Protein AF-A0AAU5Z3B2-F1 (afdb_monomer)

Radius of gyration: 13.87 Å; Cα contacts (8 Å, |Δi|>4): 135; chains: 1; bounding box: 32×26×38 Å

Nearest PDB structures (foldseek):
  4b6w-assembly1_A  TM=3.711E-01  e=4.219E+00  Trypanosoma brucei brucei TREU927
  6u8q-assembly1_P  TM=3.345E-01  e=8.149E+00  Human immunodeficiency virus 1
  4oie-assembly1_A-2  TM=2.966E-01  e=6.262E+00  West Nile virus
  8jkh-assembly1_b  TM=2.560E-01  e=8.703E+00  Zika virus

Mean predicted aligned error: 5.3 Å

Secondary structure (DSSP, 8-state):
-----------HHHHHHHHHHHHHHHHHHHHHHHHTT-PPPEEE-TT--EEEEEEEEEESSSSEEEEETTEEEEETT-HHHHHHHTT-EE-

pLDDT: mean 86.43, std 10.8, range [45.97, 96.31]

Structure (mmCIF, N/CA/C/O backbone):
data_AF-A0AAU5Z3B2-F1
#
_entry.id   AF-A0AAU5Z3B2-F1
#
loop_
_atom_site.group_PDB
_atom_site.id
_atom_site.type_symbol
_atom_site.label_atom_id
_atom_site.label_alt_id
_atom_site.label_comp_id
_atom_site.label_asym_id
_atom_site.label_entity_id
_atom_site.label_seq_id
_atom_site.pdbx_PDB_ins_code
_atom_site.Cartn_x
_atom_site.Cartn_y
_atom_site.Cartn_z
_atom_site.occupancy
_atom_site.B_iso_or_equiv
_atom_site.auth_seq_id
_atom_site.auth_comp_id
_atom_site.auth_asym_id
_atom_site.auth_atom_id
_atom_site.pdbx_PDB_model_num
ATOM 1 N N . MET A 1 1 ? -15.845 5.854 -10.893 1.00 46.78 1 MET A N 1
ATOM 2 C CA . MET A 1 1 ? -14.855 5.242 -11.798 1.00 46.78 1 MET A CA 1
ATOM 3 C C . MET A 1 1 ? -13.801 6.313 -11.991 1.00 46.78 1 MET A C 1
ATOM 5 O O . MET A 1 1 ? -14.153 7.350 -12.525 1.00 46.78 1 MET A O 1
ATOM 9 N N . VAL A 1 2 ? -12.621 6.130 -11.399 1.00 45.97 2 VAL A N 1
ATOM 10 C CA . VAL A 1 2 ? -11.457 7.025 -11.547 1.00 45.97 2 VAL A CA 1
ATOM 11 C C . VAL A 1 2 ? -10.704 6.496 -12.762 1.00 45.97 2 VAL A C 1
ATOM 13 O O . VAL A 1 2 ? -10.420 5.297 -12.812 1.00 45.97 2 VAL A O 1
ATOM 16 N N . ALA A 1 3 ? -10.493 7.334 -13.768 1.00 54.00 3 ALA A N 1
ATOM 17 C CA . ALA A 1 3 ? -9.797 6.966 -14.995 1.00 54.00 3 ALA A CA 1
ATOM 18 C C . ALA A 1 3 ? -9.012 8.188 -15.476 1.00 54.00 3 ALA A C 1
ATOM 20 O O . ALA A 1 3 ? -9.544 9.030 -16.198 1.00 54.00 3 ALA A O 1
ATOM 21 N N . GLY A 1 4 ? -7.756 8.279 -15.046 1.00 49.72 4 GLY A N 1
ATOM 22 C CA . GLY A 1 4 ? -6.830 9.314 -15.481 1.00 49.72 4 GLY A CA 1
ATOM 23 C C . GLY A 1 4 ? -6.148 8.907 -16.784 1.00 49.72 4 GLY A C 1
ATOM 24 O O . GLY A 1 4 ? -5.612 7.807 -16.892 1.00 49.72 4 GLY A O 1
ATOM 25 N N . GLY A 1 5 ? -6.128 9.801 -17.774 1.00 59.38 5 GLY A N 1
ATOM 26 C CA . GLY A 1 5 ? -5.313 9.666 -18.992 1.00 59.38 5 GLY A CA 1
ATOM 27 C C . GLY A 1 5 ? -3.817 9.904 -18.747 1.00 59.38 5 GLY A C 1
ATOM 28 O O . GLY A 1 5 ? -3.139 10.445 -19.615 1.00 59.38 5 GLY A O 1
ATOM 29 N N . HIS A 1 6 ? -3.330 9.582 -17.548 1.00 68.31 6 HIS A N 1
ATOM 30 C CA . HIS A 1 6 ? -1.962 9.819 -17.112 1.00 68.31 6 HIS A CA 1
ATOM 31 C C . HIS A 1 6 ? -1.092 8.608 -17.451 1.00 68.31 6 HIS A C 1
ATOM 33 O O . HIS A 1 6 ? -1.422 7.466 -17.126 1.00 68.31 6 HIS A O 1
ATOM 39 N N . GLU A 1 7 ? 0.028 8.862 -18.119 1.00 73.94 7 GLU A N 1
ATOM 40 C CA . GLU A 1 7 ? 1.035 7.851 -18.416 1.00 73.94 7 GLU A CA 1
ATOM 41 C C . GLU A 1 7 ? 2.106 7.874 -17.322 1.00 73.94 7 GLU A C 1
ATOM 43 O O . GLU A 1 7 ? 2.695 8.916 -17.035 1.00 73.94 7 GLU A O 1
ATOM 48 N N . PHE A 1 8 ? 2.382 6.716 -16.721 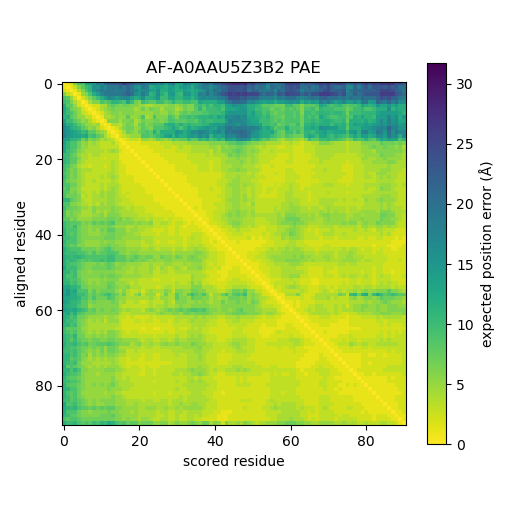1.00 74.62 8 PHE A N 1
ATOM 49 C CA . PHE A 1 8 ? 3.435 6.566 -15.717 1.00 74.62 8 PHE A CA 1
ATOM 50 C C . PHE A 1 8 ? 4.668 5.950 -16.387 1.00 74.62 8 PHE A C 1
ATOM 52 O O . PHE A 1 8 ? 4.664 4.745 -16.655 1.00 74.62 8 PHE A O 1
ATOM 59 N N . PRO A 1 9 ? 5.721 6.730 -16.697 1.00 70.69 9 PRO A N 1
ATOM 60 C CA . PRO A 1 9 ? 6.917 6.178 -17.316 1.00 70.69 9 PRO A CA 1
ATOM 61 C C . PRO A 1 9 ? 7.595 5.200 -16.350 1.00 70.69 9 PRO A C 1
ATOM 63 O O . PRO A 1 9 ? 8.018 5.570 -15.254 1.00 70.69 9 PRO A O 1
ATOM 66 N N . LEU A 1 10 ? 7.692 3.937 -16.763 1.00 74.31 10 LEU A N 1
ATOM 67 C CA . LEU A 1 10 ? 8.334 2.875 -15.995 1.00 74.31 10 LEU A CA 1
ATOM 68 C C . LEU A 1 10 ? 9.810 2.786 -16.394 1.00 74.31 10 LEU A C 1
ATOM 70 O O . LEU A 1 10 ? 10.132 2.337 -17.493 1.00 74.31 10 LEU A O 1
ATOM 74 N N . ASP A 1 11 ? 10.720 3.179 -15.503 1.00 72.50 11 ASP A N 1
ATOM 75 C CA . ASP A 1 11 ? 12.163 2.957 -15.686 1.00 72.50 11 ASP A CA 1
ATOM 76 C C . ASP A 1 11 ? 12.547 1.522 -15.293 1.00 72.50 11 ASP A C 1
ATOM 78 O O . ASP A 1 11 ? 13.209 1.257 -14.287 1.00 72.50 11 ASP A O 1
ATOM 82 N N . VAL A 1 12 ? 12.090 0.573 -16.110 1.00 76.19 12 VAL A N 1
ATOM 83 C CA . VAL A 1 12 ? 12.354 -0.862 -15.933 1.00 76.19 12 VAL A CA 1
ATOM 84 C C . VAL A 1 12 ? 13.828 -1.222 -16.142 1.00 76.19 12 VAL A C 1
ATOM 86 O O . VAL A 1 12 ? 14.289 -2.223 -15.600 1.00 76.19 12 VAL A O 1
ATOM 89 N N . GLY A 1 13 ? 14.570 -0.419 -16.912 1.00 71.81 13 GLY A N 1
ATOM 90 C CA . GLY A 1 13 ? 15.960 -0.699 -17.278 1.00 71.81 13 GLY A CA 1
ATOM 91 C C . GLY A 1 13 ? 16.955 -0.494 -16.135 1.00 71.81 13 GLY A C 1
ATOM 92 O O . GLY A 1 13 ? 17.898 -1.272 -16.016 1.00 71.81 13 GLY A O 1
ATOM 93 N N . HIS A 1 14 ? 16.742 0.518 -15.286 1.00 68.75 14 HIS A N 1
ATOM 94 C CA . HIS A 1 14 ? 17.675 0.842 -14.197 1.00 68.75 14 HIS A CA 1
ATOM 95 C C . HIS A 1 14 ? 17.210 0.353 -12.828 1.00 68.75 14 HIS A C 1
ATOM 97 O O . HIS A 1 14 ? 18.049 0.104 -11.963 1.00 68.75 14 HIS A O 1
ATOM 103 N N . ARG A 1 15 ? 15.894 0.247 -12.605 1.00 69.12 15 ARG A N 1
ATOM 104 C CA . ARG A 1 15 ? 15.331 -0.038 -11.276 1.00 69.12 15 ARG A CA 1
ATOM 105 C C . ARG A 1 15 ? 14.585 -1.365 -11.171 1.00 69.12 15 ARG A C 1
ATOM 107 O O . ARG A 1 15 ? 14.222 -1.746 -10.069 1.00 69.12 15 ARG A O 1
ATOM 114 N N . GLY A 1 16 ? 14.403 -2.081 -12.279 1.00 82.44 16 GLY A N 1
ATOM 115 C CA . GLY A 1 16 ? 13.664 -3.341 -12.299 1.00 82.44 16 GLY A CA 1
ATOM 116 C C . GLY A 1 16 ? 12.146 -3.151 -12.342 1.00 82.44 16 GLY A C 1
ATOM 117 O O . GLY A 1 16 ? 11.615 -2.049 -12.194 1.00 82.44 16 GLY A O 1
ATOM 118 N N . VAL A 1 17 ? 11.438 -4.250 -12.611 1.00 85.75 17 VAL A N 1
ATOM 119 C CA . VAL A 1 17 ? 9.981 -4.255 -12.829 1.00 85.75 17 VAL A CA 1
ATOM 120 C C . VAL A 1 17 ? 9.222 -3.887 -11.557 1.00 85.75 17 VAL A C 1
ATOM 122 O O . VAL A 1 17 ? 8.304 -3.077 -11.609 1.00 85.75 17 VAL A O 1
ATOM 125 N N . GLU A 1 18 ? 9.624 -4.431 -10.413 1.00 88.06 18 GLU A N 1
ATOM 126 C CA . GLU A 1 18 ? 8.892 -4.272 -9.154 1.00 88.06 18 GLU A CA 1
ATOM 127 C C . GLU A 1 18 ? 9.005 -2.855 -8.604 1.00 88.06 18 GLU A C 1
ATOM 129 O O . GLU A 1 18 ? 7.987 -2.248 -8.279 1.00 88.06 18 GLU A O 1
ATOM 134 N N . GLN A 1 19 ? 10.196 -2.257 -8.615 1.00 84.88 19 GLN A N 1
ATOM 135 C CA . GLN A 1 19 ? 10.345 -0.841 -8.285 1.00 84.88 19 GLN A CA 1
ATOM 136 C C . GLN A 1 19 ? 9.530 0.079 -9.212 1.00 84.88 19 GLN A C 1
ATOM 138 O O . GLN A 1 19 ? 9.007 1.102 -8.758 1.00 84.88 19 GLN A O 1
ATOM 143 N N . ALA A 1 20 ? 9.398 -0.265 -10.497 1.00 85.56 20 ALA A N 1
ATOM 144 C CA . ALA A 1 20 ? 8.560 0.489 -11.423 1.00 85.56 20 ALA A CA 1
ATOM 145 C C . ALA A 1 20 ? 7.061 0.307 -11.114 1.00 85.56 20 ALA A C 1
ATOM 147 O O . ALA A 1 20 ? 6.312 1.285 -11.099 1.00 85.56 20 ALA A O 1
ATOM 148 N N . CYS A 1 21 ? 6.626 -0.913 -10.791 1.00 85.25 21 CYS A N 1
ATOM 149 C CA . CYS A 1 21 ? 5.265 -1.194 -10.332 1.00 85.25 21 CYS A CA 1
ATOM 150 C C . CYS A 1 21 ? 4.937 -0.475 -9.015 1.00 85.25 21 CYS A C 1
ATOM 152 O O . CYS A 1 21 ? 3.852 0.091 -8.891 1.00 85.25 21 CYS A O 1
ATOM 154 N N . ALA A 1 22 ? 5.876 -0.440 -8.064 1.00 88.00 22 ALA A N 1
ATOM 155 C CA . ALA A 1 22 ? 5.768 0.323 -6.824 1.00 88.00 22 ALA A CA 1
ATOM 156 C C . ALA A 1 22 ? 5.521 1.812 -7.124 1.00 88.00 22 ALA A C 1
ATOM 158 O O . ALA A 1 22 ? 4.560 2.401 -6.627 1.00 88.00 22 ALA A O 1
ATOM 159 N N . PHE A 1 23 ? 6.328 2.406 -8.008 1.00 87.69 23 PHE A N 1
ATOM 160 C CA . PHE A 1 23 ? 6.168 3.805 -8.402 1.00 87.69 23 PHE A CA 1
ATOM 161 C C . PHE A 1 23 ? 4.812 4.079 -9.066 1.00 87.69 23 PHE A C 1
ATOM 163 O O . PHE A 1 23 ? 4.121 5.023 -8.688 1.00 87.69 23 PHE A O 1
ATOM 170 N N . ALA A 1 24 ? 4.392 3.235 -10.010 1.00 87.25 24 ALA A N 1
ATOM 171 C CA . ALA A 1 24 ? 3.095 3.381 -10.666 1.00 87.25 24 ALA A CA 1
ATOM 172 C C . ALA A 1 24 ? 1.928 3.279 -9.675 1.00 87.25 24 ALA A C 1
ATOM 174 O O . ALA A 1 24 ? 0.999 4.078 -9.738 1.00 87.25 24 ALA A O 1
ATOM 175 N N . ALA A 1 25 ? 1.983 2.327 -8.740 1.00 88.69 25 ALA A N 1
ATOM 176 C CA . ALA A 1 25 ? 0.951 2.157 -7.723 1.00 88.69 25 ALA A CA 1
ATOM 177 C C . ALA A 1 25 ? 0.836 3.382 -6.804 1.00 88.69 25 ALA A C 1
ATOM 179 O O . ALA A 1 25 ? -0.276 3.797 -6.486 1.00 88.69 25 ALA A O 1
ATOM 180 N N . PHE A 1 26 ? 1.969 3.976 -6.418 1.00 89.50 26 PHE A N 1
ATOM 181 C CA . PHE A 1 26 ? 1.998 5.210 -5.634 1.00 89.50 26 PHE A CA 1
ATOM 182 C C . PHE A 1 26 ? 1.320 6.370 -6.368 1.00 89.50 26 PHE A C 1
ATOM 184 O O . PHE A 1 26 ? 0.414 6.993 -5.821 1.00 89.50 26 PHE A O 1
ATOM 191 N N . GLN A 1 27 ? 1.711 6.606 -7.621 1.00 88.88 27 GLN A N 1
ATOM 192 C CA . GLN A 1 27 ? 1.193 7.722 -8.413 1.00 88.88 27 GLN A CA 1
ATOM 193 C C . GLN A 1 27 ? -0.295 7.557 -8.744 1.00 88.88 27 GLN A C 1
ATOM 195 O O . GLN A 1 27 ? -1.069 8.497 -8.599 1.00 88.88 27 GLN A O 1
ATOM 200 N N . LEU A 1 28 ? -0.723 6.342 -9.106 1.00 87.38 28 LEU A N 1
ATOM 201 C CA . LEU A 1 28 ? -2.137 6.030 -9.336 1.00 87.38 28 LEU A CA 1
ATOM 202 C C . LEU A 1 28 ? -2.995 6.287 -8.097 1.00 87.38 28 LEU A C 1
ATOM 204 O O . LEU A 1 28 ? -4.137 6.734 -8.211 1.00 87.38 28 LEU A O 1
ATOM 208 N N . GLN A 1 29 ? -2.475 5.961 -6.914 1.00 87.50 29 GLN A N 1
ATOM 209 C CA . GLN A 1 29 ? -3.191 6.203 -5.672 1.00 87.50 29 GLN A CA 1
ATOM 210 C C . GLN A 1 29 ? -3.286 7.698 -5.370 1.00 87.50 29 GLN A C 1
ATOM 212 O O . GLN A 1 29 ? -4.366 8.146 -4.989 1.00 87.50 29 GLN A O 1
ATOM 217 N N . ASP A 1 30 ? -2.209 8.458 -5.569 1.00 88.81 30 ASP A N 1
ATOM 218 C CA . ASP A 1 30 ? -2.220 9.910 -5.379 1.00 88.81 30 ASP A C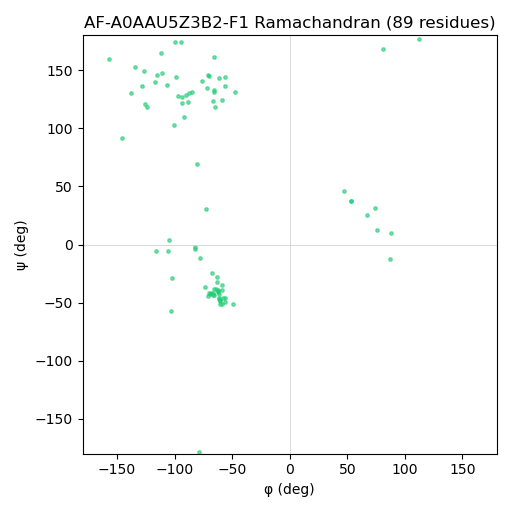A 1
ATOM 219 C C . ASP A 1 30 ? -3.231 10.595 -6.311 1.00 88.81 30 ASP A C 1
ATOM 221 O O . ASP A 1 30 ? -4.111 11.318 -5.836 1.00 88.81 30 ASP A O 1
ATOM 225 N N . ASP A 1 31 ? -3.205 10.252 -7.605 1.00 88.69 31 ASP A N 1
ATOM 226 C CA . ASP A 1 31 ? -4.173 10.731 -8.599 1.00 88.69 31 ASP A CA 1
ATOM 227 C C . ASP A 1 31 ? -5.610 10.388 -8.175 1.00 88.69 31 ASP A C 1
ATOM 229 O O . ASP A 1 31 ? -6.494 11.246 -8.175 1.00 88.69 31 ASP A O 1
ATOM 233 N N . ALA A 1 32 ? -5.858 9.148 -7.733 1.00 88.00 32 ALA A N 1
ATOM 234 C CA . ALA A 1 32 ? -7.182 8.729 -7.280 1.00 88.00 32 ALA A CA 1
ATOM 235 C C . ALA A 1 32 ? -7.656 9.488 -6.029 1.00 88.00 32 ALA A C 1
ATOM 237 O O . ALA A 1 32 ? -8.846 9.788 -5.911 1.00 88.00 32 ALA A O 1
ATOM 238 N N . MET A 1 33 ? -6.761 9.784 -5.083 1.00 89.62 33 MET A N 1
ATOM 239 C CA . MET A 1 33 ? -7.095 10.561 -3.884 1.00 89.62 33 MET A CA 1
ATOM 240 C C . MET A 1 33 ? -7.402 12.016 -4.243 1.00 89.62 33 MET A C 1
ATOM 242 O O . MET A 1 33 ? -8.403 12.560 -3.763 1.00 89.62 33 MET A O 1
ATOM 246 N N . GLY A 1 34 ? -6.612 12.602 -5.146 1.00 88.69 34 GLY A N 1
ATOM 247 C CA . GLY A 1 34 ? -6.854 13.925 -5.713 1.00 88.69 34 GLY A CA 1
ATOM 248 C C . GLY A 1 34 ? -8.203 14.014 -6.430 1.00 88.69 34 GLY A C 1
ATOM 249 O O . GLY A 1 34 ? -9.018 14.875 -6.099 1.00 88.69 34 GLY A O 1
ATOM 250 N N . GLU A 1 35 ? -8.491 13.085 -7.347 1.00 88.75 35 GLU A N 1
ATOM 251 C CA . GLU A 1 35 ? -9.753 13.048 -8.102 1.00 88.75 35 GLU A CA 1
ATOM 252 C C . GLU A 1 35 ? -10.980 12.850 -7.202 1.00 88.75 35 GLU A C 1
ATOM 254 O O . GLU A 1 35 ? -12.032 13.451 -7.426 1.00 88.75 35 GLU A O 1
ATOM 259 N N . LEU A 1 36 ? -10.867 12.009 -6.170 1.00 89.00 36 LEU A N 1
ATOM 260 C CA . LEU A 1 36 ? -11.964 11.751 -5.236 1.00 89.00 36 LEU A CA 1
ATOM 261 C C . LEU A 1 36 ? -12.091 12.822 -4.144 1.00 89.00 36 LEU A C 1
ATOM 263 O O . LEU A 1 36 ? -13.024 12.735 -3.341 1.00 89.00 36 LEU A O 1
ATOM 267 N N . ASN A 1 37 ? -11.179 13.802 -4.098 1.00 90.44 37 ASN A N 1
ATOM 268 C CA . ASN A 1 37 ? -11.035 14.765 -3.005 1.00 90.44 37 ASN A CA 1
ATOM 269 C C . ASN A 1 37 ? -11.051 14.069 -1.631 1.00 90.44 37 ASN A C 1
ATOM 271 O O . ASN A 1 37 ? -11.787 14.447 -0.713 1.00 90.44 37 ASN A O 1
ATOM 275 N N . ARG A 1 38 ? -10.294 12.974 -1.528 1.00 86.94 38 ARG A N 1
ATOM 276 C CA . ARG A 1 38 ? -10.190 12.139 -0.330 1.00 86.94 38 ARG A CA 1
ATOM 277 C C . ARG A 1 38 ? -8.770 12.188 0.222 1.00 86.94 38 ARG A C 1
ATOM 279 O O . ARG A 1 38 ? -7.825 12.270 -0.556 1.00 86.94 38 ARG A O 1
ATOM 286 N N . PRO A 1 39 ? -8.600 12.124 1.552 1.00 89.44 39 PRO A N 1
ATOM 287 C CA . PRO A 1 39 ? -7.279 11.918 2.123 1.00 89.44 39 PRO A CA 1
ATOM 288 C C . PRO A 1 39 ? -6.759 10.526 1.753 1.00 89.44 39 PRO A C 1
ATOM 290 O O . PRO A 1 39 ? -7.537 9.626 1.427 1.00 89.44 39 PRO A O 1
ATOM 293 N N . TRP A 1 40 ? -5.444 10.347 1.865 1.00 89.44 40 TRP A N 1
ATOM 294 C CA . TRP A 1 40 ? -4.835 9.030 1.741 1.00 89.44 40 TRP A CA 1
ATOM 295 C C . TRP A 1 40 ? -5.440 8.032 2.751 1.00 89.44 40 TRP A C 1
ATOM 297 O O . TRP A 1 40 ? -5.736 8.427 3.882 1.00 89.44 40 TRP A O 1
ATOM 307 N N . PRO A 1 41 ? -5.605 6.748 2.374 1.00 89.12 41 PRO A N 1
ATOM 308 C CA . PRO A 1 41 ? -6.264 5.758 3.216 1.00 89.12 41 PRO A CA 1
ATOM 309 C C . PRO A 1 41 ? -5.478 5.476 4.494 1.00 89.12 41 PRO A C 1
ATOM 311 O O . PRO A 1 41 ? -4.273 5.207 4.458 1.00 89.12 41 PRO A O 1
ATOM 314 N N . GLU A 1 42 ? -6.182 5.471 5.617 1.00 94.06 42 GLU A N 1
ATOM 315 C CA . GLU A 1 42 ? -5.592 5.254 6.934 1.00 94.06 42 GLU A CA 1
ATOM 316 C C . GLU A 1 42 ? -5.946 3.861 7.458 1.00 94.06 42 GLU A C 1
ATOM 318 O O . GLU A 1 42 ? -7.087 3.406 7.344 1.00 94.06 42 GLU A O 1
ATOM 323 N N . LEU A 1 43 ? -4.974 3.171 8.056 1.00 95.19 43 LEU A N 1
ATOM 324 C CA . LEU A 1 43 ? -5.217 1.906 8.738 1.00 95.19 43 LEU A CA 1
ATOM 325 C C . LEU A 1 43 ? -5.620 2.160 10.187 1.00 95.19 43 LEU A C 1
ATOM 327 O O . LEU A 1 43 ? -4.946 2.882 10.918 1.00 95.19 43 LEU A O 1
ATOM 331 N N . VAL A 1 44 ? -6.711 1.528 10.613 1.00 96.31 44 VAL A N 1
ATOM 332 C CA . VAL A 1 44 ? -7.216 1.607 11.987 1.00 96.31 44 VAL A CA 1
ATOM 333 C C . VAL A 1 44 ? -7.418 0.217 12.576 1.00 96.31 44 VAL A C 1
ATOM 335 O O . VAL A 1 44 ? -7.744 -0.737 11.863 1.00 96.31 44 VAL A O 1
ATOM 338 N N . ASN A 1 45 ? -7.258 0.091 13.890 1.00 94.75 45 ASN A N 1
ATOM 339 C CA . ASN A 1 45 ? -7.516 -1.164 14.593 1.00 94.75 45 ASN A CA 1
ATOM 340 C C . ASN A 1 45 ? -9.027 -1.402 14.838 1.00 94.75 45 ASN A C 1
ATOM 342 O O . ASN A 1 45 ? -9.910 -0.626 14.438 1.00 94.75 45 ASN A O 1
ATOM 346 N N . SER A 1 46 ? -9.360 -2.510 15.503 1.00 91.94 46 SER A N 1
ATOM 347 C CA . SER A 1 46 ? -10.744 -2.863 15.849 1.00 91.94 46 SER A CA 1
ATOM 348 C C . SER A 1 46 ? -11.405 -1.856 16.802 1.00 91.94 46 SER A C 1
ATOM 350 O O . SER A 1 46 ? -12.613 -1.637 16.701 1.00 91.94 46 SER A O 1
ATOM 352 N N . ALA A 1 47 ? -10.624 -1.173 17.642 1.00 93.31 47 ALA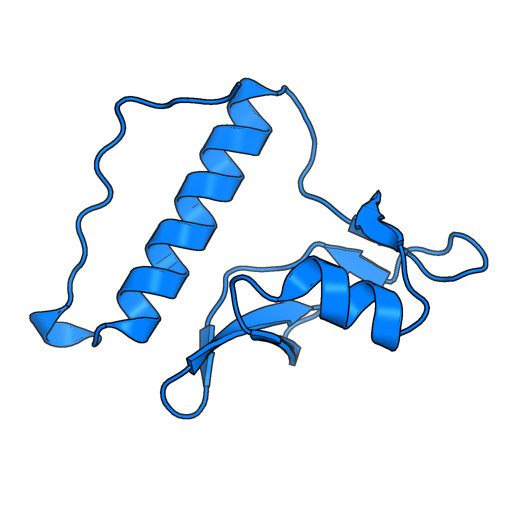 A N 1
ATOM 353 C CA . ALA A 1 47 ? -11.087 -0.091 18.512 1.00 93.31 47 ALA A CA 1
ATOM 354 C C . ALA A 1 47 ? -11.289 1.246 17.765 1.00 93.31 47 ALA A C 1
ATOM 356 O O . ALA A 1 47 ? -11.919 2.157 18.293 1.00 93.31 47 ALA A O 1
ATOM 357 N N . GLY A 1 48 ? -10.821 1.351 16.516 1.00 92.31 48 GLY A N 1
ATOM 358 C CA . GLY A 1 48 ? -10.907 2.565 15.697 1.00 92.31 48 GLY A CA 1
ATOM 359 C C . GLY A 1 48 ? -9.736 3.532 15.887 1.00 92.31 48 GLY A C 1
ATOM 360 O O . GLY A 1 48 ? -9.790 4.655 15.383 1.00 92.31 48 GLY A O 1
ATOM 361 N N . GLU A 1 49 ? -8.689 3.106 16.591 1.00 94.81 49 GLU A N 1
ATOM 362 C CA . GLU A 1 49 ? -7.463 3.878 16.778 1.00 94.81 49 GLU A CA 1
ATOM 363 C C . GLU A 1 49 ? -6.620 3.831 15.504 1.00 94.81 49 GLU A C 1
ATOM 365 O O . GLU A 1 49 ? -6.530 2.790 14.845 1.00 94.81 49 GLU A O 1
ATOM 370 N N . SER A 1 50 ? -6.011 4.966 15.161 1.00 94.62 50 SER A N 1
ATOM 371 C CA . SER A 1 50 ? -5.149 5.084 13.986 1.00 94.62 50 SER A CA 1
ATOM 372 C C . SER A 1 50 ? -3.823 4.359 14.190 1.00 94.62 50 SER A C 1
ATOM 374 O O . SER A 1 50 ? -3.175 4.509 15.225 1.00 94.62 50 SER A O 1
ATOM 376 N N . LEU A 1 51 ? -3.418 3.607 13.169 1.00 93.81 51 LEU A N 1
ATOM 377 C CA . LEU A 1 51 ? -2.099 2.991 13.037 1.00 93.81 51 LEU A CA 1
ATOM 378 C C . LEU A 1 51 ? -1.227 3.715 11.998 1.00 93.81 51 LEU A C 1
ATOM 380 O O . LEU A 1 51 ? -0.051 3.386 11.855 1.00 93.81 51 LEU A O 1
ATOM 384 N N . GLY A 1 52 ? -1.795 4.696 11.290 1.00 93.69 52 GLY A N 1
ATOM 385 C CA . GLY A 1 52 ? -1.119 5.504 10.282 1.00 93.69 52 GLY A CA 1
ATOM 386 C C . GLY A 1 52 ? -1.600 5.267 8.851 1.00 93.69 52 GLY A C 1
ATOM 387 O O . GLY A 1 52 ? -2.460 4.433 8.564 1.00 93.69 52 GLY A O 1
ATOM 388 N N . VAL A 1 53 ? -1.022 6.047 7.945 1.00 93.19 53 VAL A N 1
ATOM 389 C CA . VAL A 1 53 ? -1.272 6.005 6.501 1.00 93.19 53 VAL A CA 1
ATOM 390 C C . VAL A 1 53 ? -0.161 5.201 5.834 1.00 93.19 53 VAL A C 1
ATOM 392 O O . VAL A 1 53 ? 0.9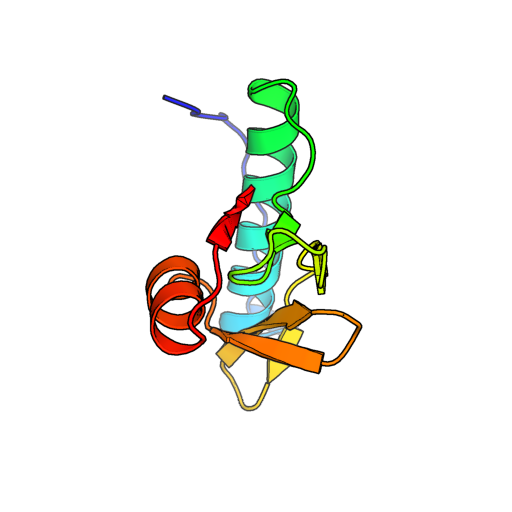95 5.269 6.258 1.00 93.19 53 VAL A O 1
ATOM 395 N N . LEU A 1 54 ? -0.505 4.439 4.794 1.00 92.00 54 LEU A N 1
ATOM 396 C CA . LEU A 1 54 ? 0.497 3.724 4.005 1.00 92.00 54 LEU A CA 1
ATOM 397 C C . LEU A 1 54 ? 1.393 4.716 3.266 1.00 92.00 54 LEU A C 1
ATOM 399 O O . LEU A 1 54 ? 0.903 5.631 2.607 1.00 92.00 54 LEU A O 1
ATOM 403 N N . THR A 1 55 ? 2.701 4.522 3.369 1.00 90.31 55 THR A N 1
ATOM 404 C CA . THR A 1 55 ? 3.698 5.364 2.706 1.00 90.31 55 THR A CA 1
ATOM 405 C C . THR A 1 55 ? 4.116 4.776 1.366 1.00 90.31 55 THR A C 1
ATOM 407 O O . THR A 1 55 ? 3.688 3.682 0.993 1.00 90.31 55 THR A O 1
ATOM 410 N N . ALA A 1 56 ? 4.935 5.528 0.624 1.00 86.06 56 ALA A N 1
ATOM 411 C CA . ALA A 1 56 ? 5.427 5.123 -0.684 1.00 86.06 56 ALA A CA 1
ATOM 412 C C . ALA A 1 56 ? 5.961 3.677 -0.656 1.00 86.06 56 ALA A C 1
ATOM 414 O O . ALA A 1 56 ? 6.720 3.327 0.250 1.00 86.06 56 ALA A O 1
ATOM 415 N N . PRO A 1 57 ? 5.551 2.835 -1.615 1.00 85.25 57 PRO A N 1
ATOM 416 C CA . PRO A 1 57 ? 5.949 1.448 -1.635 1.00 85.25 57 PRO A C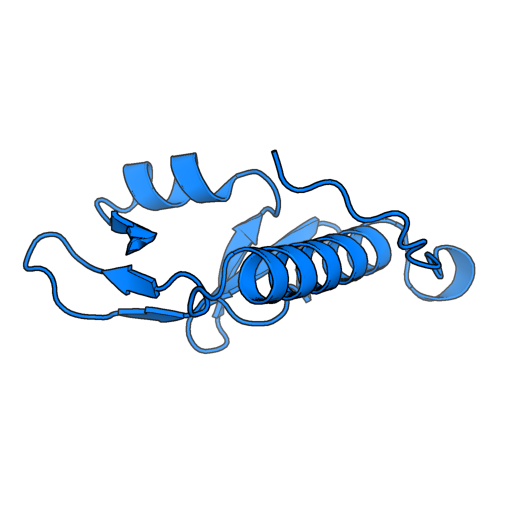A 1
ATOM 417 C C . PRO A 1 57 ? 7.431 1.312 -2.001 1.00 85.25 57 PRO A C 1
ATOM 419 O O . PRO A 1 57 ? 7.959 2.062 -2.826 1.00 85.25 57 PRO A O 1
ATOM 422 N N . ALA A 1 58 ? 8.085 0.320 -1.409 1.00 87.00 58 ALA A N 1
ATOM 423 C CA . ALA A 1 58 ? 9.479 -0.036 -1.651 1.00 87.00 58 ALA A CA 1
ATOM 424 C C . ALA A 1 58 ? 9.578 -1.393 -2.360 1.00 87.00 58 ALA A C 1
ATOM 426 O O . ALA A 1 58 ? 8.615 -2.156 -2.384 1.00 87.00 58 ALA A O 1
ATOM 427 N N . GLU A 1 59 ? 10.739 -1.723 -2.923 1.00 88.69 59 GLU A N 1
ATOM 428 C CA . GLU A 1 59 ? 11.034 -3.091 -3.353 1.00 88.69 59 GLU A CA 1
ATOM 429 C C . GLU A 1 59 ? 11.766 -3.842 -2.234 1.00 88.69 59 GLU A C 1
ATOM 431 O O . GLU A 1 59 ? 12.849 -3.444 -1.802 1.00 88.69 59 GLU A O 1
ATOM 436 N N . VAL A 1 60 ? 11.194 -4.957 -1.782 1.00 85.81 60 VAL A N 1
ATOM 437 C CA . VAL A 1 60 ? 11.802 -5.841 -0.784 1.00 85.81 60 VAL A CA 1
ATOM 438 C C . VAL A 1 60 ? 11.885 -7.245 -1.357 1.00 85.81 60 VAL A C 1
ATOM 440 O O . VAL A 1 60 ? 10.871 -7.857 -1.678 1.00 85.81 60 VAL A O 1
ATOM 443 N N . HIS A 1 61 ? 13.112 -7.755 -1.496 1.00 87.44 61 HIS A N 1
ATOM 444 C CA . HIS A 1 61 ? 13.396 -9.070 -2.084 1.00 87.44 61 HIS A CA 1
ATOM 445 C C . HIS A 1 61 ? 12.767 -9.285 -3.474 1.00 87.44 61 HIS A C 1
ATOM 447 O O . HIS A 1 61 ? 12.320 -10.388 -3.783 1.00 87.44 61 HIS A O 1
ATOM 453 N N . GLY A 1 62 ? 12.741 -8.246 -4.316 1.00 86.69 62 GLY A N 1
ATOM 454 C CA . GLY A 1 62 ? 12.135 -8.337 -5.644 1.00 86.69 62 GLY A CA 1
ATOM 455 C C . GLY A 1 62 ? 10.610 -8.365 -5.612 1.00 86.69 62 GLY A C 1
ATOM 456 O O . GLY A 1 62 ? 10.013 -9.036 -6.444 1.00 86.69 62 GLY A O 1
ATOM 457 N N . VAL A 1 63 ? 9.983 -7.708 -4.632 1.00 90.12 63 VAL A N 1
ATOM 458 C CA . VAL A 1 63 ? 8.527 -7.531 -4.549 1.00 90.12 63 VAL A CA 1
ATOM 459 C C . VAL A 1 63 ? 8.215 -6.106 -4.107 1.00 90.12 63 VAL A C 1
ATOM 461 O O . VAL A 1 63 ? 8.744 -5.638 -3.098 1.00 90.12 63 VAL A O 1
ATOM 464 N N . ALA A 1 64 ? 7.330 -5.425 -4.828 1.00 91.62 64 ALA A N 1
ATOM 465 C CA . ALA A 1 64 ? 6.784 -4.136 -4.436 1.00 91.62 64 ALA A CA 1
ATOM 466 C C . ALA A 1 64 ? 5.908 -4.281 -3.182 1.00 91.62 64 ALA A C 1
ATOM 468 O O . ALA A 1 64 ? 4.924 -5.027 -3.177 1.00 91.62 64 ALA A O 1
ATOM 469 N N . VAL A 1 65 ? 6.224 -3.540 -2.122 1.00 94.19 65 VAL A N 1
ATOM 470 C CA . VAL A 1 65 ? 5.532 -3.589 -0.831 1.00 94.19 65 VAL A CA 1
ATOM 471 C C . VAL A 1 65 ? 5.108 -2.203 -0.372 1.00 94.19 65 VAL A C 1
ATOM 473 O O . VAL A 1 65 ? 5.888 -1.263 -0.426 1.00 94.19 65 VAL A O 1
ATOM 476 N N . TRP A 1 66 ? 3.882 -2.081 0.127 1.00 94.75 66 TRP A N 1
ATOM 477 C CA . TRP A 1 66 ? 3.445 -0.924 0.901 1.00 94.75 66 TRP A CA 1
ATOM 478 C C . TRP A 1 66 ? 4.124 -0.912 2.263 1.00 94.75 66 TRP A C 1
ATOM 480 O O . TRP A 1 66 ? 4.291 -1.967 2.881 1.00 94.75 66 TRP A O 1
ATOM 490 N N . GLU A 1 67 ? 4.436 0.278 2.758 1.00 93.75 67 GLU A N 1
ATOM 491 C CA . GLU A 1 67 ? 5.022 0.471 4.079 1.00 93.75 67 GLU A CA 1
ATOM 492 C C . GLU A 1 67 ? 4.035 1.153 5.029 1.00 93.75 67 GLU A C 1
ATOM 494 O O . GLU A 1 67 ? 3.215 1.974 4.619 1.00 93.75 67 GLU A O 1
ATOM 499 N N . LEU A 1 68 ? 4.120 0.813 6.312 1.00 92.81 68 LEU A N 1
ATOM 500 C CA . LEU A 1 68 ? 3.420 1.481 7.401 1.00 92.81 68 LEU A CA 1
ATOM 501 C C . LEU A 1 68 ? 4.458 1.885 8.443 1.00 92.81 68 LEU A C 1
ATOM 503 O O . LEU A 1 68 ? 5.171 1.034 8.972 1.00 92.81 68 LEU A O 1
ATOM 507 N N . SER A 1 69 ? 4.556 3.181 8.740 1.00 89.62 69 SER A N 1
ATOM 508 C CA . SER A 1 69 ? 5.530 3.708 9.712 1.00 89.62 69 SER A CA 1
ATOM 509 C C . SER A 1 69 ? 6.984 3.278 9.426 1.00 89.62 69 SER A C 1
ATOM 511 O O . SER A 1 69 ? 7.748 2.992 10.346 1.00 89.62 69 SER A O 1
ATOM 513 N N . GLY A 1 70 ? 7.363 3.211 8.143 1.00 87.94 70 GLY A N 1
ATOM 514 C CA . GLY A 1 70 ? 8.708 2.821 7.697 1.00 87.94 70 GLY A CA 1
ATOM 515 C C . GLY A 1 70 ? 9.008 1.320 7.778 1.00 87.94 70 GLY A C 1
ATOM 516 O O . GLY A 1 70 ? 10.166 0.924 7.679 1.00 87.94 70 GLY A O 1
ATOM 517 N N . GLN A 1 71 ? 7.991 0.480 7.987 1.00 91.50 71 GLN A N 1
ATOM 518 C CA . GLN A 1 71 ? 8.114 -0.976 7.952 1.00 91.50 71 GLN A CA 1
ATOM 519 C C . GLN A 1 71 ? 7.270 -1.559 6.825 1.00 91.50 71 GLN A C 1
ATOM 521 O O . GLN A 1 71 ? 6.135 -1.136 6.612 1.00 91.50 71 GLN A O 1
ATOM 526 N N . SER A 1 72 ? 7.796 -2.567 6.129 1.00 93.44 72 SER A N 1
ATOM 527 C CA . SER A 1 72 ? 7.046 -3.288 5.100 1.00 93.44 72 SER A CA 1
ATOM 528 C C . SER A 1 72 ? 5.786 -3.916 5.694 1.00 93.44 72 SER A C 1
ATOM 530 O O . SER A 1 72 ? 5.853 -4.688 6.648 1.0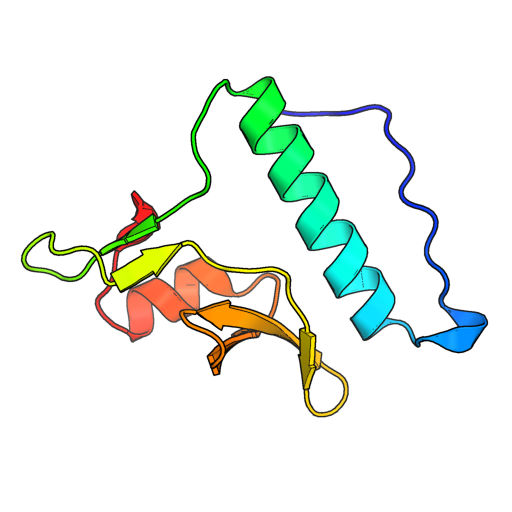0 93.44 72 SER A O 1
ATOM 532 N N . PHE A 1 73 ? 4.636 -3.593 5.111 1.00 93.56 73 PHE A N 1
ATOM 533 C CA . PHE A 1 73 ? 3.333 -4.053 5.572 1.00 93.56 73 PHE A CA 1
ATOM 534 C C . PHE A 1 73 ? 2.787 -5.183 4.696 1.00 93.56 73 PHE A C 1
ATOM 536 O O . PHE A 1 73 ? 2.486 -6.268 5.190 1.00 93.56 73 PHE A O 1
ATOM 543 N N . CYS A 1 74 ? 2.649 -4.956 3.387 1.00 93.81 74 CYS A N 1
ATOM 544 C CA . CYS A 1 74 ? 2.120 -5.969 2.472 1.00 93.81 74 CYS A CA 1
ATOM 545 C C . CYS A 1 74 ? 2.550 -5.726 1.028 1.00 93.81 74 CYS A C 1
ATOM 547 O O . CYS A 1 74 ? 2.869 -4.600 0.662 1.00 93.81 74 CYS A O 1
ATOM 549 N N . ALA A 1 75 ? 2.498 -6.763 0.191 1.00 93.62 75 ALA A N 1
ATOM 550 C CA . ALA A 1 75 ? 2.716 -6.610 -1.243 1.00 93.62 75 ALA A CA 1
ATOM 551 C C . ALA A 1 75 ? 1.669 -5.678 -1.882 1.00 93.62 75 ALA A C 1
ATOM 553 O O . ALA A 1 75 ? 0.479 -5.703 -1.532 1.00 93.62 75 ALA A O 1
ATOM 554 N N . VAL A 1 76 ? 2.101 -4.883 -2.860 1.00 91.06 76 VAL A N 1
ATOM 555 C CA . VAL A 1 76 ? 1.205 -4.073 -3.690 1.00 91.06 76 VAL A CA 1
ATOM 556 C C . VAL A 1 76 ? 0.171 -4.991 -4.360 1.00 91.06 76 VAL A C 1
ATOM 558 O O . VAL A 1 76 ? 0.478 -6.092 -4.804 1.00 91.06 76 VAL A O 1
ATOM 561 N N . GLY A 1 77 ? -1.100 -4.576 -4.364 1.00 89.56 77 GLY A N 1
ATOM 562 C CA . GLY A 1 77 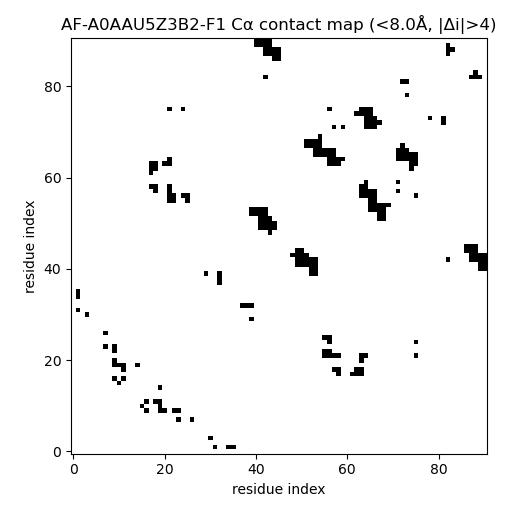? -2.229 -5.387 -4.847 1.00 8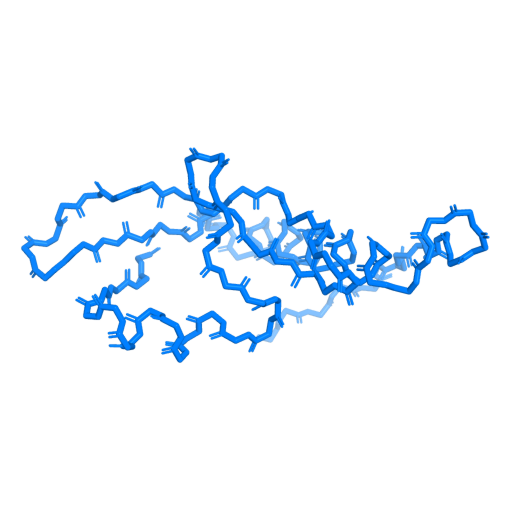9.56 77 GLY A CA 1
ATOM 563 C C . GLY A 1 77 ? -2.862 -6.323 -3.803 1.00 89.56 77 GLY A C 1
ATOM 564 O O . GLY A 1 77 ? -3.983 -6.787 -4.007 1.00 89.56 77 GLY A O 1
ATOM 565 N N . HIS A 1 78 ? -2.222 -6.544 -2.649 1.00 92.81 78 HIS A N 1
ATOM 566 C CA . HIS A 1 78 ? -2.721 -7.445 -1.596 1.00 92.81 78 HIS A CA 1
ATOM 567 C C . HIS A 1 78 ? -3.317 -6.728 -0.373 1.00 92.81 78 HIS A C 1
ATOM 569 O O . HIS A 1 78 ? -3.743 -7.394 0.574 1.00 92.81 78 HIS A O 1
ATOM 575 N N . LEU A 1 79 ? -3.411 -5.393 -0.403 1.00 91.50 79 LEU A N 1
ATOM 576 C CA . LEU A 1 79 ? -3.756 -4.563 0.755 1.00 91.50 79 LEU A CA 1
ATOM 577 C C . LEU A 1 79 ? -5.007 -5.032 1.511 1.00 91.50 79 LEU A C 1
ATOM 579 O O . LEU A 1 79 ? -4.952 -5.235 2.719 1.00 91.50 79 LEU A O 1
ATOM 583 N N . ARG A 1 80 ? -6.128 -5.254 0.815 1.00 92.25 80 ARG A N 1
ATOM 584 C CA . ARG A 1 80 ? -7.381 -5.676 1.467 1.00 92.25 80 ARG A CA 1
ATOM 585 C C . ARG A 1 80 ? -7.229 -6.981 2.249 1.00 92.25 80 ARG A C 1
ATOM 587 O O . ARG A 1 80 ? -7.640 -7.045 3.400 1.00 92.25 80 ARG A O 1
ATOM 594 N N . ARG A 1 81 ? -6.593 -7.990 1.646 1.00 94.75 81 ARG A N 1
ATOM 595 C CA . ARG A 1 81 ? -6.371 -9.291 2.297 1.00 94.75 81 ARG A CA 1
ATOM 596 C C . ARG A 1 81 ? -5.424 -9.168 3.488 1.00 94.75 81 ARG A C 1
ATOM 598 O O . ARG A 1 81 ? -5.646 -9.820 4.500 1.00 94.75 81 ARG A O 1
ATOM 605 N N . ALA A 1 82 ? -4.387 -8.337 3.375 1.00 93.94 82 ALA A N 1
ATOM 606 C CA . ALA A 1 82 ? -3.450 -8.089 4.467 1.00 93.94 82 ALA A CA 1
ATOM 607 C C . ALA A 1 82 ? -4.127 -7.382 5.653 1.00 93.94 82 ALA A C 1
ATOM 609 O O . ALA A 1 82 ? -3.955 -7.796 6.795 1.00 93.94 82 ALA A O 1
ATOM 610 N N . VAL A 1 83 ? -4.953 -6.369 5.377 1.00 94.50 83 VAL A N 1
ATOM 611 C CA . VAL A 1 83 ? -5.751 -5.656 6.386 1.00 94.50 83 VAL A CA 1
ATOM 612 C C . VAL A 1 83 ? -6.714 -6.604 7.100 1.00 94.50 83 VAL A C 1
ATOM 614 O O . VAL A 1 83 ? -6.752 -6.614 8.328 1.00 94.50 83 VAL A O 1
ATOM 617 N N . GLU A 1 84 ? -7.448 -7.431 6.353 1.00 94.00 84 GLU A N 1
ATOM 618 C CA . GLU A 1 84 ? -8.363 -8.428 6.920 1.00 94.00 84 GLU A CA 1
ATOM 619 C C . GLU A 1 84 ? -7.624 -9.449 7.796 1.00 94.00 84 GLU A C 1
ATOM 621 O O . GLU A 1 84 ? -8.037 -9.701 8.927 1.00 94.00 84 GLU A O 1
ATOM 626 N N . ALA A 1 85 ? -6.503 -9.995 7.312 1.00 93.50 85 ALA A N 1
ATOM 627 C CA . ALA A 1 85 ? -5.690 -10.956 8.058 1.00 93.50 85 ALA A CA 1
ATOM 628 C C . ALA A 1 85 ? -5.096 -10.360 9.346 1.00 93.50 85 ALA A C 1
ATOM 630 O O . ALA A 1 85 ? -4.947 -11.069 10.340 1.00 93.50 85 ALA A O 1
ATOM 631 N N . ALA A 1 86 ? -4.790 -9.061 9.343 1.00 92.19 86 ALA A N 1
ATOM 632 C CA . ALA A 1 86 ? -4.298 -8.330 10.507 1.00 92.19 86 ALA A CA 1
ATOM 633 C C . ALA A 1 86 ? -5.419 -7.861 11.461 1.00 92.19 86 ALA A C 1
ATOM 635 O O . ALA A 1 86 ? -5.126 -7.264 12.496 1.00 92.19 86 ALA A O 1
ATOM 636 N N . GLY A 1 87 ? -6.697 -8.102 11.137 1.00 93.75 87 GLY A N 1
ATOM 637 C CA . GLY A 1 87 ? -7.834 -7.627 11.935 1.00 93.75 87 GLY A CA 1
ATOM 638 C C . GLY A 1 87 ? -7.995 -6.101 11.932 1.00 93.75 87 GLY A C 1
ATOM 639 O O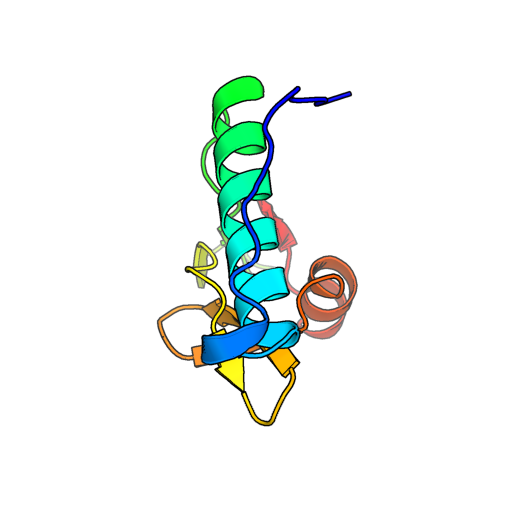 . GLY A 1 87 ? -8.536 -5.528 12.882 1.00 93.75 87 GLY A O 1
ATOM 640 N N . LEU A 1 88 ? -7.501 -5.440 10.884 1.00 95.56 88 LEU A N 1
ATOM 641 C CA . LEU A 1 88 ? -7.514 -3.989 10.718 1.00 95.56 88 LEU A CA 1
ATOM 642 C C . LEU A 1 88 ? -8.661 -3.545 9.803 1.00 95.56 88 LEU A C 1
ATOM 644 O O . LEU A 1 88 ? -9.379 -4.354 9.212 1.00 95.56 88 LEU A O 1
ATOM 648 N N . ARG A 1 89 ? -8.838 -2.230 9.668 1.00 95.19 89 ARG A N 1
ATOM 649 C CA . ARG A 1 89 ? -9.765 -1.607 8.715 1.00 95.19 89 ARG A CA 1
ATOM 650 C C . ARG A 1 89 ? -9.086 -0.454 7.986 1.00 95.19 89 ARG A C 1
ATOM 652 O O . ARG A 1 89 ? -8.187 0.173 8.535 1.00 95.19 89 ARG A O 1
ATOM 659 N N . ILE A 1 90 ? -9.549 -0.177 6.769 1.00 92.94 90 ILE A N 1
ATOM 660 C CA . ILE A 1 90 ? -9.163 1.007 5.992 1.00 92.94 90 ILE A CA 1
ATOM 661 C C . ILE A 1 90 ? -10.240 2.071 6.207 1.00 92.94 90 ILE A C 1
ATOM 663 O O . ILE A 1 90 ? -11.426 1.772 6.027 1.00 92.94 90 ILE A O 1
ATOM 667 N N . ARG A 1 91 ? -9.826 3.274 6.598 1.00 90.19 91 ARG A N 1
ATOM 668 C CA . ARG A 1 91 ? -10.675 4.457 6.741 1.00 90.19 91 ARG A CA 1
ATOM 669 C C . ARG A 1 91 ? -10.444 5.434 5.595 1.00 90.19 91 ARG A C 1
ATOM 671 O O . ARG A 1 91 ? -9.267 5.627 5.220 1.00 90.19 91 ARG A O 1
#

Sequence (91 aa):
MVAGGHEFPLDVGHRGVEQACAFAAFQLQDDAMGELNRPWPELVNSAGESLGVLTAPAEVHGVAVWELSGQSFCAVGHLRRAVEAAGLRIR

Foldseek 3Di:
DDDDPDDQDQPCPPPHDQQSVLSVLVVVQVSVCVVVVHDAKFKAAPVRHTQGHWDRWDQDPNFTFIDGPNHGQGGPPCVVVSCVVVRIDID

Solvent-accessible surface area (backbone atoms only — not comparable to full-atom values): 5368 Å² total; per-residue (Å²): 136,87,80,74,98,72,83,73,88,62,57,44,89,86,58,34,64,36,43,28,51,19,51,44,54,45,52,55,48,52,52,48,24,61,76,66,74,43,77,79,56,28,38,20,45,82,89,65,51,79,73,48,49,67,45,77,39,45,61,58,95,85,36,24,22,31,19,43,89,90,37,86,69,39,48,67,96,41,54,70,64,50,33,55,75,69,56,38,45,81,90